Protein AF-A0A6L5B940-F1 (afdb_monomer)

Mean predicted aligned error: 5.08 Å

Structure (mmCIF, N/CA/C/O backbone):
data_AF-A0A6L5B940-F1
#
_entry.id   AF-A0A6L5B940-F1
#
loop_
_atom_site.group_PDB
_atom_site.id
_atom_site.type_symbol
_atom_site.label_atom_id
_atom_site.label_alt_id
_atom_site.label_comp_id
_atom_site.label_asym_id
_atom_site.label_entity_id
_atom_site.label_seq_id
_atom_site.pdbx_PDB_ins_code
_atom_site.Cartn_x
_atom_site.Cartn_y
_atom_site.Cartn_z
_atom_site.occupancy
_atom_site.B_iso_or_equiv
_atom_site.auth_seq_id
_atom_site.auth_comp_id
_atom_site.auth_asym_id
_atom_site.auth_atom_id
_atom_site.pdbx_PDB_model_num
ATOM 1 N N . MET A 1 1 ? -38.271 3.787 21.722 1.00 41.59 1 MET A N 1
ATOM 2 C CA . MET A 1 1 ? -36.986 3.060 21.774 1.00 41.59 1 MET A CA 1
ATOM 3 C C . MET A 1 1 ? -36.414 3.069 20.371 1.00 41.59 1 MET A C 1
ATOM 5 O O . MET A 1 1 ? -36.800 2.242 19.554 1.00 41.59 1 MET A O 1
ATOM 9 N N . GLU A 1 2 ? -35.599 4.073 20.058 1.00 48.41 2 GLU A N 1
ATOM 10 C CA . GLU A 1 2 ? -34.866 4.123 18.793 1.00 48.41 2 GLU A CA 1
ATOM 11 C C . GLU A 1 2 ? -33.761 3.070 18.848 1.00 48.41 2 GLU A C 1
ATOM 13 O O . GLU A 1 2 ? -32.953 3.047 19.778 1.00 48.41 2 GLU A O 1
ATOM 18 N N . LYS A 1 3 ? -33.767 2.148 17.883 1.00 47.22 3 LYS A N 1
ATOM 19 C CA . LYS A 1 3 ? -32.649 1.234 17.673 1.00 47.22 3 LYS A CA 1
ATOM 20 C C . LYS A 1 3 ? -31.466 2.090 17.231 1.00 47.22 3 LYS A C 1
ATOM 22 O O . LYS A 1 3 ? -31.473 2.604 16.118 1.00 47.22 3 LYS A O 1
ATOM 27 N N . MET A 1 4 ? -30.484 2.268 18.109 1.00 52.66 4 MET A N 1
ATOM 28 C CA . MET A 1 4 ? -29.176 2.776 17.713 1.00 52.66 4 MET A CA 1
ATOM 29 C C . MET A 1 4 ? -28.599 1.769 16.716 1.00 52.66 4 MET A C 1
ATOM 31 O O . MET A 1 4 ? -28.273 0.646 17.093 1.00 52.66 4 MET A O 1
ATOM 35 N N . GLU A 1 5 ? -28.564 2.140 15.436 1.00 56.03 5 GLU A N 1
ATOM 36 C CA . GLU A 1 5 ? -27.816 1.412 14.415 1.00 56.03 5 GLU A CA 1
ATOM 37 C C . GLU A 1 5 ? -26.371 1.282 14.896 1.00 56.03 5 GLU A C 1
ATOM 39 O O . GLU A 1 5 ? -25.655 2.274 15.059 1.00 56.03 5 GLU A O 1
ATOM 44 N N . GLU A 1 6 ? -25.951 0.050 15.155 1.00 57.44 6 GLU A N 1
ATOM 45 C CA . GLU A 1 6 ? -24.562 -0.280 15.417 1.00 57.44 6 GLU A CA 1
ATOM 46 C C . GLU A 1 6 ? -23.785 0.014 14.127 1.00 57.44 6 GLU A C 1
ATOM 48 O O . GLU A 1 6 ? -23.769 -0.781 13.188 1.00 57.44 6 GLU A O 1
ATOM 53 N N . LYS A 1 7 ? -23.228 1.229 14.024 1.00 63.16 7 LYS A N 1
ATOM 54 C CA . LYS A 1 7 ? -22.421 1.635 12.871 1.00 63.16 7 LYS A CA 1
ATOM 55 C C . LYS A 1 7 ? -21.269 0.650 12.729 1.00 63.16 7 LYS A C 1
ATOM 57 O O . LYS A 1 7 ? -20.374 0.608 13.571 1.00 63.16 7 LYS A O 1
ATOM 62 N N . GLU A 1 8 ? -21.296 -0.113 11.642 1.00 76.69 8 GLU A N 1
ATOM 63 C CA . GLU A 1 8 ? -20.228 -1.028 11.262 1.00 76.69 8 GLU A CA 1
ATOM 64 C C . GLU A 1 8 ? -18.874 -0.307 11.348 1.00 76.69 8 GLU A C 1
ATOM 66 O O . GLU A 1 8 ? -18.658 0.737 10.720 1.00 76.69 8 GLU A O 1
ATOM 71 N N . LYS A 1 9 ? -17.960 -0.845 12.163 1.00 86.56 9 LYS A N 1
ATOM 72 C CA . LYS A 1 9 ? -16.649 -0.240 12.399 1.00 86.56 9 LYS A CA 1
ATOM 73 C C . LYS A 1 9 ? -15.833 -0.264 11.104 1.00 86.56 9 LYS A C 1
ATOM 75 O O . LYS A 1 9 ? -15.279 -1.298 10.732 1.00 86.56 9 LYS A O 1
ATOM 80 N N . LYS A 1 10 ? -15.752 0.883 10.421 1.00 92.38 10 LYS A N 1
ATOM 81 C CA . LYS A 1 10 ? -14.960 1.039 9.194 1.00 92.38 10 LYS A CA 1
ATOM 82 C C . LYS A 1 10 ? -13.470 0.847 9.466 1.00 92.38 10 LYS A C 1
ATOM 84 O O . LYS A 1 10 ? -12.963 1.171 10.540 1.00 92.38 10 LYS A O 1
ATOM 89 N N . SER A 1 11 ? -12.779 0.295 8.472 1.00 96.31 11 SER A N 1
ATOM 90 C CA . SER A 1 11 ? -11.334 0.078 8.539 1.00 96.31 11 SER A CA 1
ATOM 91 C C . SER A 1 11 ? -10.601 1.401 8.349 1.00 96.31 11 SER A C 1
ATOM 93 O O . SER A 1 11 ? -10.976 2.202 7.495 1.00 96.31 11 SER A O 1
ATOM 95 N N . ARG A 1 12 ? -9.542 1.622 9.129 1.00 97.94 12 ARG A N 1
ATOM 96 C CA . ARG A 1 12 ? -8.628 2.750 8.923 1.00 97.94 12 ARG A CA 1
ATOM 97 C C . ARG A 1 12 ? -7.678 2.388 7.786 1.00 97.94 12 ARG A C 1
ATOM 99 O O . ARG A 1 12 ? -7.048 1.330 7.842 1.00 97.94 12 ARG A O 1
ATOM 106 N N . VAL A 1 13 ? -7.603 3.228 6.761 1.00 98.44 13 VAL A N 1
ATOM 107 C CA . VAL A 1 13 ? -6.863 2.954 5.522 1.00 98.44 13 VAL A CA 1
ATOM 108 C C . VAL A 1 13 ? -5.681 3.909 5.416 1.00 98.44 13 VAL A C 1
ATOM 110 O O . VAL A 1 13 ? -5.862 5.117 5.531 1.00 98.44 13 VAL A O 1
ATOM 113 N N . LEU A 1 14 ? -4.484 3.384 5.170 1.00 98.38 14 LEU A N 1
ATOM 114 C CA . LEU A 1 14 ? -3.313 4.163 4.771 1.00 98.38 14 LEU A CA 1
ATOM 115 C C . LEU A 1 14 ? -3.106 4.038 3.264 1.00 98.38 14 LEU A C 1
ATOM 117 O O . LEU A 1 14 ? -3.031 2.924 2.745 1.00 98.38 14 LEU A O 1
ATOM 121 N N . ILE A 1 15 ? -2.965 5.171 2.580 1.00 98.44 15 ILE A N 1
ATOM 122 C CA . ILE A 1 15 ? -2.641 5.234 1.154 1.00 98.44 15 ILE A CA 1
ATOM 123 C C . ILE A 1 15 ? -1.280 5.898 0.981 1.00 98.44 15 ILE A C 1
ATOM 125 O O . ILE A 1 15 ? -1.089 7.054 1.353 1.00 98.44 15 ILE A O 1
ATOM 129 N N . ILE A 1 16 ? -0.338 5.164 0.397 1.00 97.88 16 ILE A N 1
ATOM 130 C CA . ILE A 1 16 ? 1.025 5.630 0.131 1.00 97.88 16 ILE A CA 1
ATOM 131 C C . ILE A 1 16 ? 1.156 5.952 -1.357 1.00 97.88 16 ILE A C 1
ATOM 133 O O . ILE A 1 16 ? 0.702 5.182 -2.201 1.00 97.88 16 ILE A O 1
ATOM 137 N N . GLY A 1 17 ? 1.776 7.085 -1.688 1.00 96.44 17 GLY A N 1
ATOM 138 C C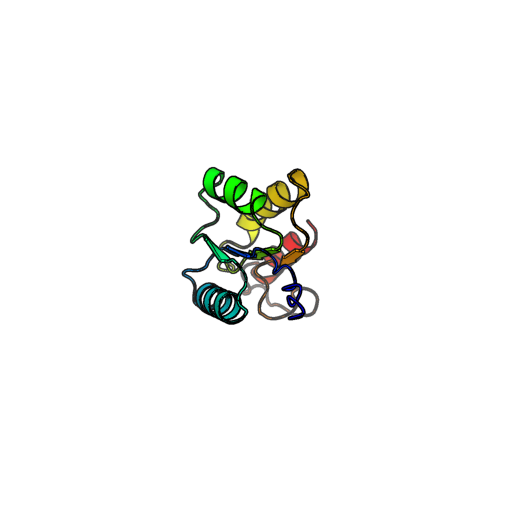A . GLY A 1 17 ? 1.784 7.628 -3.048 1.00 96.44 17 GLY A CA 1
ATOM 139 C C . GLY A 1 17 ? 0.504 8.400 -3.379 1.00 96.44 17 GLY A C 1
ATOM 140 O O . GLY A 1 17 ? 0.118 8.480 -4.543 1.00 96.44 17 GLY A O 1
ATOM 141 N N . ALA A 1 18 ? -0.164 8.972 -2.368 1.00 96.25 18 ALA A N 1
ATOM 142 C CA . ALA A 1 18 ? -1.452 9.662 -2.511 1.00 96.25 18 ALA A CA 1
ATOM 143 C C . ALA A 1 18 ? -1.415 10.905 -3.426 1.00 96.25 18 ALA A C 1
ATOM 145 O O . ALA A 1 18 ? -2.458 11.371 -3.872 1.00 96.25 18 ALA A O 1
ATOM 146 N N . THR A 1 19 ? -0.226 11.438 -3.720 1.00 94.88 19 THR A N 1
ATOM 147 C CA . THR A 1 19 ? -0.017 12.553 -4.660 1.00 94.88 19 THR A CA 1
ATOM 148 C C . THR A 1 19 ? 0.119 12.102 -6.117 1.00 94.88 19 THR A C 1
ATOM 150 O O . THR A 1 19 ? 0.077 12.936 -7.019 1.00 94.88 19 THR A O 1
ATOM 153 N N . GLY A 1 20 ? 0.296 10.802 -6.372 1.00 94.62 20 GLY A N 1
ATOM 154 C CA . GLY A 1 20 ? 0.321 10.244 -7.721 1.00 94.62 20 GLY A CA 1
ATOM 155 C C . GLY A 1 20 ? -1.084 10.087 -8.304 1.00 94.62 20 GLY A C 1
ATOM 156 O O . GLY A 1 20 ? -2.063 10.020 -7.565 1.00 94.62 20 GLY A O 1
ATOM 157 N N . ASN A 1 21 ? -1.179 9.954 -9.632 1.00 95.56 21 ASN A N 1
ATOM 158 C CA . ASN A 1 21 ? -2.461 9.860 -10.349 1.00 95.56 21 ASN A CA 1
ATOM 159 C C . ASN A 1 21 ? -3.421 8.829 -9.737 1.00 95.56 21 ASN A C 1
ATOM 161 O O . ASN A 1 21 ? -4.578 9.137 -9.469 1.00 95.56 21 ASN A O 1
ATOM 165 N N . LEU A 1 22 ? -2.938 7.607 -9.495 1.00 96.62 22 LEU A N 1
ATOM 166 C CA . LEU A 1 22 ? -3.777 6.550 -8.939 1.00 96.62 22 LEU A CA 1
ATOM 167 C C . LEU A 1 22 ? -3.992 6.705 -7.430 1.00 96.62 22 LEU A C 1
ATOM 169 O O . LEU A 1 22 ? -5.104 6.504 -6.949 1.00 96.62 22 LEU A O 1
ATOM 173 N N . GLY A 1 23 ? -2.948 7.065 -6.681 1.00 97.56 23 GLY A N 1
ATOM 174 C CA . GLY A 1 23 ? -3.049 7.247 -5.233 1.00 97.56 23 GLY A CA 1
ATOM 175 C C . GLY A 1 23 ? -4.068 8.319 -4.845 1.00 97.56 23 GLY A C 1
ATOM 176 O O . GLY A 1 23 ? -4.805 8.129 -3.878 1.00 97.56 23 GLY A O 1
ATOM 177 N N . PHE A 1 24 ? -4.169 9.394 -5.632 1.00 97.69 24 PHE A N 1
ATOM 178 C CA . PHE A 1 24 ? -5.163 10.447 -5.436 1.00 97.69 24 PHE A CA 1
ATOM 179 C C . PHE A 1 24 ? -6.597 9.915 -5.572 1.00 97.69 24 PHE A C 1
ATOM 181 O O . PHE A 1 24 ? -7.424 10.115 -4.679 1.00 97.69 24 PHE A O 1
ATOM 188 N N . GLU A 1 25 ? -6.888 9.180 -6.648 1.00 98.31 25 GLU A N 1
ATOM 189 C CA . GLU A 1 25 ? -8.221 8.605 -6.866 1.00 98.31 25 GLU A CA 1
ATOM 190 C C . GLU A 1 25 ? -8.557 7.519 -5.832 1.00 98.31 25 GLU A C 1
ATOM 192 O O . GLU A 1 25 ? -9.690 7.451 -5.357 1.00 98.31 25 GLU A O 1
ATOM 197 N N . LEU A 1 26 ? -7.573 6.721 -5.395 1.00 98.25 26 LEU A N 1
ATOM 198 C CA . LEU A 1 26 ? -7.750 5.766 -4.294 1.00 98.25 26 LEU A CA 1
ATOM 199 C C . LEU A 1 26 ? -8.110 6.475 -2.981 1.00 98.25 26 LEU A C 1
ATOM 201 O O . LEU A 1 26 ? -9.002 6.019 -2.261 1.00 98.25 26 LEU A O 1
ATOM 205 N N . ALA A 1 27 ? -7.458 7.600 -2.671 1.00 98.19 27 ALA A N 1
ATOM 206 C CA . ALA A 1 27 ? -7.750 8.382 -1.471 1.00 98.19 27 ALA A CA 1
ATOM 207 C C . ALA A 1 27 ? -9.150 8.980 -1.514 1.00 98.19 27 ALA A C 1
ATOM 209 O O . ALA A 1 27 ? -9.913 8.853 -0.553 1.00 98.19 27 ALA A O 1
ATOM 210 N N . LYS A 1 28 ? -9.528 9.542 -2.661 1.00 98.31 28 LYS A N 1
ATOM 211 C CA . LYS A 1 28 ? -10.877 10.046 -2.901 1.00 98.31 28 LYS A CA 1
ATOM 212 C C . LYS A 1 28 ? -11.932 8.949 -2.739 1.00 98.31 28 LYS A C 1
ATOM 214 O O . LYS A 1 28 ? -12.901 9.155 -2.011 1.00 98.31 28 LYS A O 1
ATOM 219 N N . ALA A 1 29 ? -11.728 7.777 -3.340 1.00 98.12 29 ALA A N 1
ATOM 220 C CA . ALA A 1 29 ? -12.650 6.646 -3.231 1.00 98.12 29 ALA A CA 1
ATOM 221 C C . ALA A 1 29 ? -12.770 6.120 -1.788 1.00 98.12 29 ALA A C 1
ATOM 223 O O . ALA A 1 29 ? -13.872 5.812 -1.322 1.00 98.12 29 ALA A O 1
ATOM 224 N N . SER A 1 30 ? -11.657 6.059 -1.049 1.00 98.06 30 SER A N 1
ATOM 225 C CA . SER A 1 30 ? -11.646 5.663 0.366 1.00 98.06 30 SER A CA 1
ATOM 226 C C . SER A 1 30 ? -12.463 6.627 1.234 1.00 98.06 30 SER A C 1
ATOM 228 O O . SER A 1 30 ? -13.305 6.189 2.023 1.00 98.06 30 SER A O 1
ATOM 230 N N . LEU A 1 31 ? -12.284 7.938 1.031 1.00 97.38 31 LEU A N 1
ATOM 231 C CA . LEU A 1 31 ? -13.045 8.984 1.720 1.00 97.38 31 LEU A CA 1
ATOM 232 C C . LEU A 1 31 ? -14.537 8.943 1.367 1.00 97.38 31 LEU A C 1
ATOM 234 O O . LEU A 1 31 ? -15.378 9.013 2.260 1.00 97.38 31 LEU A O 1
ATOM 238 N N . GLN A 1 32 ? -14.880 8.763 0.088 1.00 97.75 32 GLN A N 1
ATOM 239 C CA . GLN A 1 32 ? -16.269 8.591 -0.364 1.00 97.75 32 GLN A CA 1
ATOM 240 C C . GLN A 1 32 ? -16.933 7.355 0.258 1.00 97.75 32 GLN A C 1
ATOM 242 O O . GLN A 1 32 ? -18.130 7.362 0.534 1.00 97.75 32 GLN A O 1
ATOM 247 N N . SER A 1 33 ? -16.144 6.320 0.552 1.00 95.81 33 SER A N 1
ATOM 248 C CA . SER A 1 33 ? -16.589 5.114 1.258 1.00 95.81 33 SER A CA 1
ATOM 249 C C . SER A 1 33 ? -16.673 5.293 2.783 1.00 95.81 33 SER A C 1
ATOM 251 O O . SER A 1 33 ? -16.942 4.331 3.502 1.00 95.81 33 SER A O 1
ATOM 253 N N . SER A 1 34 ? -16.456 6.513 3.292 1.00 95.62 34 SER A N 1
ATOM 254 C CA . SER A 1 34 ? -16.467 6.860 4.720 1.00 95.62 34 SER A CA 1
ATOM 255 C C . SER A 1 34 ? -15.430 6.106 5.564 1.00 95.62 34 SER A C 1
ATOM 257 O O . SER A 1 34 ? -15.620 5.920 6.768 1.00 95.62 34 SER A O 1
ATOM 259 N N . ASN A 1 35 ? -14.322 5.668 4.958 1.00 96.94 35 ASN A N 1
ATOM 260 C CA . ASN A 1 35 ? -13.211 5.084 5.704 1.00 96.94 35 ASN A CA 1
ATOM 261 C C . ASN A 1 35 ? -12.319 6.198 6.283 1.00 96.94 35 ASN A C 1
ATOM 263 O O . ASN A 1 35 ? -11.912 7.094 5.531 1.00 96.94 35 ASN A O 1
ATOM 267 N N . PRO A 1 36 ? -11.937 6.147 7.576 1.00 97.56 36 PRO A N 1
ATOM 268 C CA . PRO A 1 36 ? -10.862 6.989 8.092 1.00 97.56 36 PRO A CA 1
ATOM 269 C C . PRO A 1 36 ? -9.592 6.754 7.267 1.00 97.56 36 PRO A C 1
ATOM 271 O O . PRO A 1 36 ? -9.096 5.628 7.204 1.00 97.56 36 PRO A O 1
ATOM 274 N N . THR A 1 37 ? -9.100 7.796 6.599 1.00 98.06 37 THR A N 1
ATOM 275 C CA . THR A 1 37 ? -8.046 7.671 5.586 1.00 98.06 37 THR A CA 1
ATOM 276 C C . THR A 1 37 ? -6.835 8.512 5.973 1.00 98.06 37 THR A C 1
ATOM 278 O O . THR A 1 37 ? -6.953 9.714 6.190 1.00 98.06 37 THR A O 1
ATOM 281 N N . PHE A 1 38 ? -5.676 7.866 6.028 1.00 97.31 38 PHE A N 1
ATOM 282 C CA . PHE A 1 38 ? -4.360 8.475 6.167 1.00 97.31 38 PHE A CA 1
ATOM 283 C C . PHE A 1 38 ? -3.674 8.465 4.802 1.00 97.31 38 PHE A C 1
ATOM 285 O O . PHE A 1 38 ? -3.835 7.520 4.025 1.00 97.31 38 PHE A O 1
ATOM 292 N N . ALA A 1 39 ? -2.895 9.501 4.509 1.00 96.31 39 ALA A N 1
ATOM 293 C CA . ALA A 1 39 ? -2.195 9.635 3.241 1.00 96.31 39 ALA A CA 1
ATOM 294 C C . ALA A 1 39 ? -0.720 9.969 3.474 1.00 96.31 39 ALA A C 1
ATOM 296 O O . ALA A 1 39 ? -0.401 10.880 4.234 1.00 96.31 39 ALA A O 1
ATOM 297 N N . LEU A 1 40 ? 0.162 9.254 2.777 1.00 95.06 40 LEU A N 1
ATOM 298 C CA . LEU A 1 40 ? 1.590 9.546 2.700 1.00 95.06 40 LEU A CA 1
ATOM 299 C C . LEU A 1 40 ? 1.986 9.775 1.242 1.00 95.06 40 LEU A C 1
ATOM 301 O O . LEU A 1 40 ? 1.574 9.042 0.339 1.00 95.06 40 LEU A O 1
ATOM 305 N N . GLY A 1 41 ? 2.802 10.801 1.005 1.00 90.06 41 GLY A N 1
ATOM 306 C CA . GLY A 1 41 ? 3.300 11.120 -0.335 1.00 90.06 41 GLY A CA 1
ATOM 307 C C . GLY A 1 41 ? 4.457 10.226 -0.789 1.00 90.06 41 GLY A C 1
ATOM 308 O O . GLY A 1 41 ? 4.609 9.996 -1.985 1.00 90.06 41 GLY A O 1
ATOM 309 N N . SER A 1 42 ? 5.257 9.708 0.146 1.00 88.19 42 SER A N 1
ATOM 310 C CA . SER A 1 42 ? 6.506 8.988 -0.136 1.00 88.19 42 SER A CA 1
ATOM 311 C C . SER A 1 42 ? 6.749 7.860 0.871 1.00 88.19 42 SER A C 1
ATOM 313 O O . SER A 1 42 ? 6.207 7.888 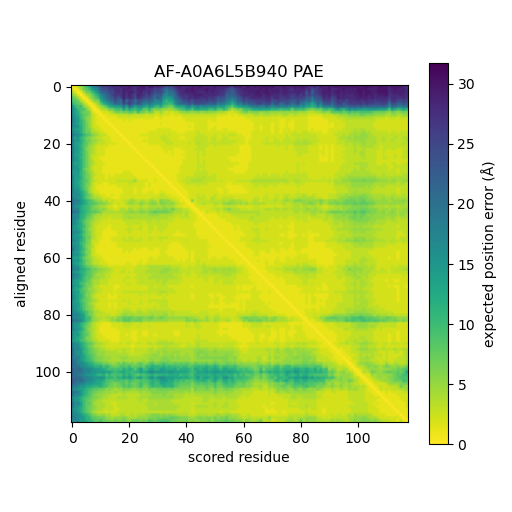1.973 1.00 88.19 42 SER A O 1
ATOM 315 N N . LEU A 1 43 ? 7.581 6.889 0.481 1.00 92.56 43 LEU A N 1
ATOM 316 C CA . LEU A 1 43 ? 8.096 5.807 1.335 1.00 92.56 43 LEU A CA 1
ATOM 317 C C . LEU A 1 43 ? 9.378 6.193 2.097 1.00 92.56 43 LEU A C 1
ATOM 319 O O . LEU A 1 43 ? 9.832 5.426 2.934 1.00 92.56 43 LEU A O 1
ATOM 323 N N . GLN A 1 44 ? 9.984 7.341 1.777 1.00 88.88 44 GLN A N 1
ATOM 324 C CA . GLN A 1 44 ? 11.323 7.717 2.260 1.00 88.88 44 GLN A CA 1
ATOM 325 C C . GLN A 1 44 ? 11.355 8.201 3.715 1.00 88.88 44 GLN A C 1
ATOM 327 O O . GLN A 1 44 ? 12.414 8.183 4.334 1.00 88.88 44 GLN A O 1
ATOM 332 N N . ASP A 1 45 ? 10.221 8.650 4.248 1.00 86.69 45 ASP A N 1
ATOM 333 C CA . ASP A 1 45 ? 10.096 9.036 5.651 1.00 86.69 45 ASP A CA 1
ATOM 334 C C . ASP A 1 45 ? 9.687 7.807 6.469 1.00 86.69 45 ASP A C 1
ATOM 336 O O . ASP A 1 45 ? 8.502 7.505 6.630 1.00 86.69 45 ASP A O 1
ATOM 340 N N . GLU A 1 46 ? 10.693 7.050 6.907 1.00 88.88 46 GLU A N 1
ATOM 341 C CA . GLU A 1 46 ? 10.508 5.795 7.637 1.00 88.88 46 GLU A CA 1
ATOM 342 C C . GLU A 1 46 ? 9.786 6.001 8.975 1.00 88.88 46 GLU A C 1
ATOM 344 O O . GLU A 1 46 ? 8.946 5.180 9.345 1.00 88.88 46 GLU A O 1
ATOM 349 N N . GLU A 1 47 ? 10.055 7.102 9.680 1.00 91.50 47 GLU A N 1
ATOM 350 C CA . GLU A 1 47 ? 9.423 7.398 10.968 1.00 91.50 47 GLU A CA 1
ATOM 351 C C . GLU A 1 47 ? 7.916 7.606 10.784 1.00 91.50 47 GLU A C 1
ATOM 353 O O . GLU A 1 47 ? 7.112 6.868 11.367 1.00 91.50 47 GLU A O 1
ATOM 358 N N . SER A 1 48 ? 7.529 8.502 9.869 1.00 92.75 48 SER A 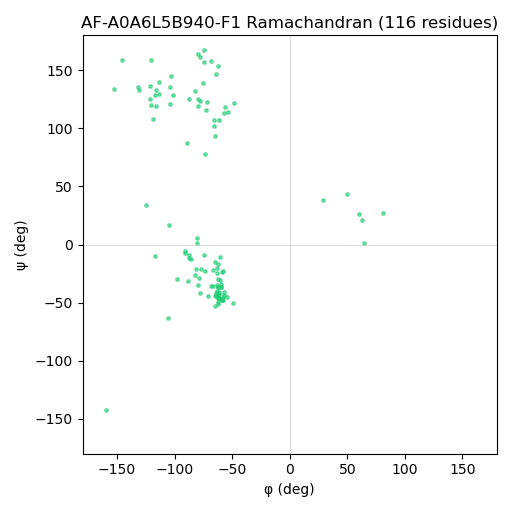N 1
ATOM 359 C CA . SER A 1 48 ? 6.1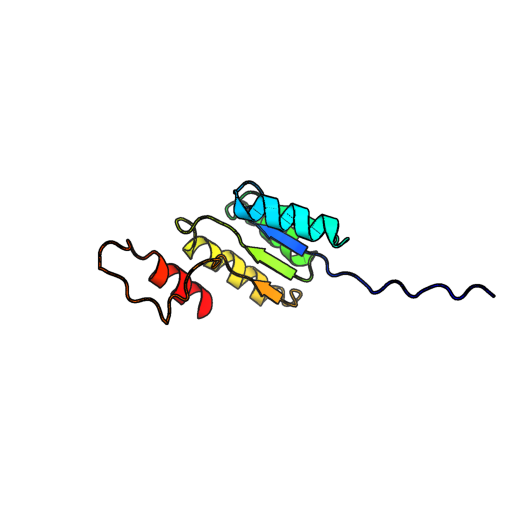21 8.724 9.520 1.00 92.75 48 SER A CA 1
ATOM 360 C C . SER A 1 48 ? 5.452 7.457 8.981 1.00 92.75 48 SER A C 1
ATOM 362 O O . SER A 1 48 ? 4.279 7.197 9.267 1.00 92.75 48 SER A O 1
ATOM 364 N N . LEU A 1 49 ? 6.178 6.640 8.207 1.00 94.69 49 LEU A N 1
ATOM 365 C CA . LEU A 1 49 ? 5.674 5.374 7.677 1.00 94.69 49 LEU A CA 1
ATOM 366 C C . LEU A 1 49 ? 5.322 4.401 8.806 1.00 94.69 49 LEU A C 1
ATOM 368 O O . LEU A 1 49 ? 4.214 3.863 8.840 1.00 94.69 49 LEU A O 1
ATOM 372 N N . VAL A 1 50 ? 6.250 4.183 9.737 1.00 94.69 50 VAL A N 1
ATOM 373 C CA . VAL A 1 50 ? 6.071 3.269 10.868 1.00 94.69 50 VAL A CA 1
ATOM 374 C C . VAL A 1 50 ? 4.930 3.736 11.767 1.00 94.69 50 VAL A C 1
ATOM 376 O O . VAL A 1 50 ? 4.102 2.919 12.179 1.00 94.69 50 VAL A O 1
ATOM 379 N N . GLU A 1 51 ? 4.849 5.033 12.064 1.00 95.06 51 GLU A N 1
ATOM 380 C CA . GLU A 1 51 ? 3.749 5.593 12.850 1.00 95.06 51 GLU A CA 1
ATOM 381 C C . GLU A 1 51 ? 2.397 5.414 12.163 1.00 95.06 51 GLU A C 1
ATOM 383 O O . GLU A 1 51 ? 1.448 4.932 12.786 1.00 95.06 51 GLU A O 1
ATOM 388 N N . ALA A 1 52 ? 2.310 5.712 10.866 1.00 96.00 52 ALA A N 1
ATOM 389 C CA . ALA A 1 52 ? 1.075 5.555 10.113 1.00 96.00 52 ALA A CA 1
ATOM 390 C C . ALA A 1 52 ? 0.615 4.089 10.062 1.00 96.00 52 ALA A C 1
ATOM 392 O O . ALA A 1 52 ? -0.568 3.813 10.264 1.00 96.00 52 ALA A O 1
ATOM 393 N N . VAL A 1 53 ? 1.532 3.134 9.854 1.00 97.00 53 VAL A N 1
ATOM 394 C CA . VAL A 1 53 ? 1.199 1.698 9.791 1.00 97.00 53 VAL A CA 1
ATOM 395 C C . VAL A 1 53 ? 0.635 1.181 11.124 1.00 97.00 53 VAL A C 1
ATOM 397 O O . VAL A 1 53 ? -0.293 0.370 11.119 1.00 97.00 53 VAL A O 1
ATOM 400 N N . LYS A 1 54 ? 1.105 1.689 12.274 1.00 96.25 54 LYS A N 1
ATOM 401 C CA . LYS A 1 54 ? 0.558 1.329 13.602 1.00 96.25 54 LYS A CA 1
ATOM 402 C C . LYS A 1 54 ? -0.915 1.719 13.769 1.00 96.25 54 LYS A C 1
ATOM 404 O O . LYS A 1 54 ? -1.646 1.085 14.530 1.00 96.25 54 LYS A O 1
ATOM 409 N N . LEU A 1 55 ? -1.354 2.777 13.089 1.00 96.19 55 LEU A N 1
ATOM 410 C CA . LEU A 1 55 ? -2.676 3.374 13.271 1.00 96.19 55 LEU A CA 1
ATOM 411 C C . LEU A 1 55 ? -3.749 2.791 12.348 1.00 96.19 55 LEU A C 1
ATOM 413 O O . LEU A 1 55 ? -4.918 3.150 12.501 1.00 96.19 55 LEU A O 1
ATOM 417 N N . VAL A 1 56 ? -3.394 1.913 11.408 1.00 97.81 56 VAL A N 1
ATOM 418 C CA . VAL A 1 56 ? -4.302 1.474 10.341 1.00 97.81 56 VAL A CA 1
ATOM 419 C C . VAL A 1 56 ? -4.565 -0.024 10.328 1.00 97.81 56 VAL A C 1
ATOM 421 O O . VAL 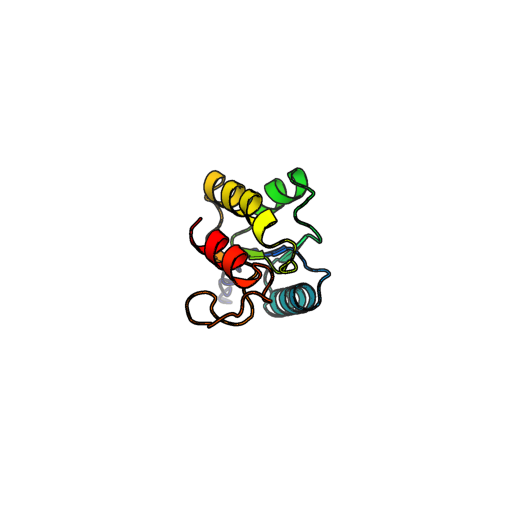A 1 56 ? -3.814 -0.832 10.864 1.00 97.81 56 VAL A O 1
ATOM 424 N N . ASP A 1 57 ? -5.682 -0.385 9.705 1.00 97.88 57 ASP A N 1
ATOM 425 C CA . ASP A 1 57 ? -6.105 -1.763 9.484 1.00 97.88 57 ASP A CA 1
ATOM 426 C C . ASP A 1 57 ? -5.727 -2.243 8.073 1.00 97.88 57 ASP A C 1
ATOM 428 O O . ASP A 1 57 ? -5.506 -3.434 7.858 1.00 97.88 57 ASP A O 1
ATOM 432 N N . VAL A 1 58 ? -5.669 -1.326 7.103 1.00 98.38 58 VAL A N 1
ATOM 433 C CA . VAL A 1 58 ? -5.393 -1.617 5.692 1.00 98.38 58 VAL A CA 1
ATOM 434 C C . VAL A 1 58 ? -4.324 -0.665 5.172 1.00 98.38 58 VAL A C 1
ATOM 436 O O . VAL A 1 58 ? -4.410 0.540 5.397 1.00 98.38 58 VAL A O 1
ATOM 439 N N . VAL A 1 59 ? -3.354 -1.197 4.431 1.00 98.38 59 VAL A N 1
ATOM 440 C CA . VAL A 1 59 ? -2.331 -0.411 3.731 1.00 98.38 59 VAL A CA 1
ATOM 441 C C . VAL A 1 59 ? -2.461 -0.633 2.227 1.00 98.38 59 VAL A C 1
ATOM 443 O O . VAL A 1 59 ? -2.476 -1.774 1.765 1.00 98.38 59 VAL A O 1
ATOM 446 N N . ILE A 1 60 ? -2.532 0.455 1.464 1.00 98.44 60 ILE A N 1
ATOM 447 C CA . ILE A 1 60 ? -2.549 0.461 -0.000 1.00 98.44 60 ILE A CA 1
ATOM 448 C C . ILE A 1 60 ? -1.351 1.276 -0.483 1.00 98.44 60 ILE A C 1
ATOM 450 O O . ILE A 1 60 ? -1.235 2.462 -0.180 1.00 98.44 60 ILE A O 1
ATOM 454 N N . CYS A 1 61 ? -0.456 0.652 -1.242 1.00 98.06 61 CYS A N 1
ATOM 455 C CA . CYS A 1 61 ? 0.706 1.318 -1.812 1.00 98.06 61 CYS A CA 1
ATOM 456 C C . CYS A 1 61 ? 0.481 1.574 -3.302 1.00 98.06 61 CYS A C 1
ATOM 458 O O . CYS A 1 61 ? 0.272 0.634 -4.055 1.00 98.06 61 CYS A O 1
ATOM 460 N N . ALA A 1 62 ? 0.529 2.835 -3.727 1.00 97.56 62 ALA A N 1
ATOM 461 C CA . ALA A 1 62 ? 0.331 3.276 -5.109 1.00 97.56 62 ALA A CA 1
ATOM 462 C C . ALA A 1 62 ? 1.523 4.110 -5.619 1.00 97.56 62 ALA A C 1
ATOM 464 O O . ALA A 1 62 ? 1.362 5.053 -6.394 1.00 97.56 62 ALA A O 1
ATOM 465 N N . VAL A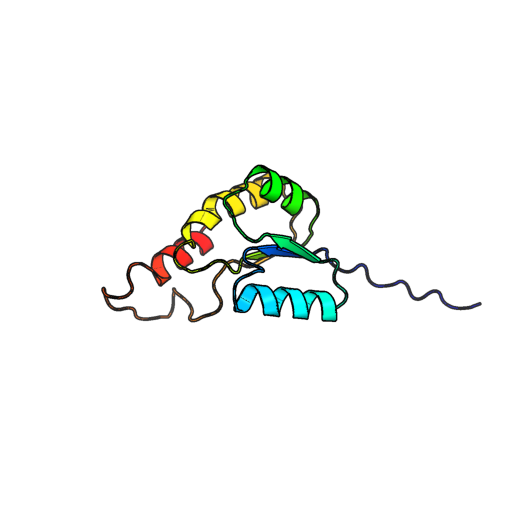 1 63 ? 2.736 3.777 -5.162 1.00 96.00 63 VAL A N 1
ATOM 466 C CA . VAL A 1 63 ? 3.979 4.408 -5.633 1.00 96.00 63 VAL A CA 1
ATOM 467 C C . VAL A 1 63 ? 4.289 4.033 -7.080 1.00 96.00 63 VAL A C 1
ATOM 469 O O . VAL A 1 63 ? 3.832 3.010 -7.589 1.00 96.00 63 VAL A O 1
ATOM 472 N N . SER A 1 64 ? 5.096 4.848 -7.756 1.00 92.31 64 SER A N 1
ATOM 473 C CA . SER A 1 64 ? 5.511 4.551 -9.130 1.00 92.31 64 SER A CA 1
ATOM 474 C C . SER A 1 64 ? 6.3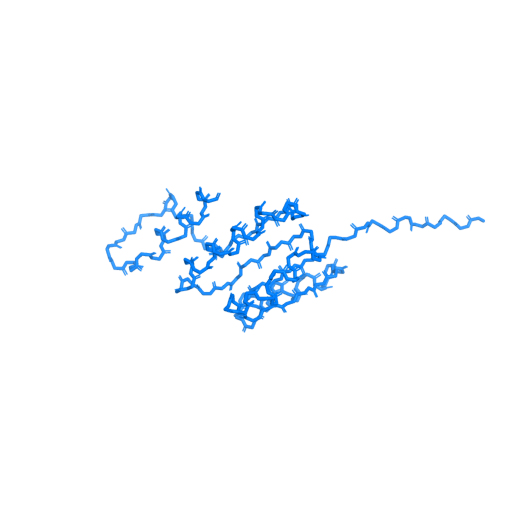13 3.245 -9.214 1.00 92.31 64 SER A C 1
ATOM 476 O O . SER A 1 64 ? 7.009 2.873 -8.272 1.00 92.31 64 SER A O 1
ATOM 478 N N . SER A 1 65 ? 6.297 2.577 -10.371 1.00 88.62 65 SER A N 1
ATOM 479 C CA . SER A 1 65 ? 7.067 1.338 -10.569 1.00 88.62 65 SER A CA 1
ATOM 480 C C . SER A 1 65 ? 8.576 1.510 -10.367 1.00 88.62 65 SER A C 1
ATOM 482 O O . SER A 1 65 ? 9.253 0.551 -10.019 1.00 88.62 65 SER A O 1
ATOM 484 N N . LYS A 1 66 ? 9.107 2.732 -10.525 1.00 90.50 66 LYS A N 1
ATOM 485 C CA . LYS A 1 66 ? 10.516 3.043 -10.225 1.00 90.50 66 LYS A CA 1
ATOM 486 C C . LYS A 1 66 ? 10.860 2.846 -8.745 1.00 90.50 66 LYS A C 1
ATOM 488 O O . LYS A 1 66 ? 12.012 2.602 -8.422 1.00 90.50 66 LYS A O 1
ATOM 493 N N . GLN A 1 67 ? 9.858 2.939 -7.876 1.00 92.62 67 GLN A N 1
ATOM 494 C CA . GLN A 1 67 ? 9.956 2.764 -6.428 1.00 92.62 67 GLN A CA 1
ATOM 495 C C . GLN A 1 67 ? 9.377 1.414 -5.983 1.00 92.62 67 GLN A C 1
ATOM 497 O O . GLN A 1 67 ? 9.058 1.229 -4.812 1.00 92.62 67 GLN A O 1
ATOM 502 N N . ALA A 1 68 ? 9.198 0.457 -6.905 1.00 93.06 68 ALA A N 1
ATOM 503 C CA . ALA A 1 68 ? 8.615 -0.839 -6.571 1.00 93.06 68 ALA A CA 1
ATOM 504 C C . ALA A 1 68 ? 9.410 -1.545 -5.464 1.00 93.06 68 ALA A C 1
ATOM 506 O O . ALA A 1 68 ? 8.803 -2.053 -4.524 1.00 93.06 68 ALA A O 1
ATOM 507 N N . LEU A 1 69 ? 10.745 -1.516 -5.539 1.00 94.12 69 LEU A N 1
ATOM 508 C CA . LEU A 1 69 ? 11.628 -2.155 -4.560 1.00 94.12 69 LEU A CA 1
ATOM 509 C C . LEU A 1 69 ? 11.693 -1.418 -3.216 1.00 94.12 69 LEU A C 1
ATOM 511 O O . LEU A 1 69 ? 11.952 -2.061 -2.200 1.00 94.12 69 LEU A O 1
ATOM 515 N N . ASP A 1 70 ? 11.376 -0.122 -3.174 1.00 93.69 70 ASP A N 1
ATOM 516 C CA . ASP A 1 70 ? 11.302 0.644 -1.919 1.00 93.69 70 ASP A CA 1
ATOM 517 C C . ASP A 1 70 ? 10.199 0.089 -0.994 1.00 93.69 70 ASP A C 1
ATOM 519 O O . ASP A 1 70 ? 10.243 0.256 0.224 1.00 93.69 70 ASP A O 1
ATOM 523 N N . GLN A 1 71 ? 9.230 -0.657 -1.546 1.00 96.44 71 GLN A N 1
ATOM 524 C CA . GLN A 1 71 ? 8.199 -1.350 -0.769 1.00 96.44 71 GLN A CA 1
ATOM 525 C C . GLN A 1 71 ? 8.763 -2.455 0.139 1.00 96.44 71 GLN A C 1
ATOM 527 O O . GLN A 1 71 ? 8.058 -2.881 1.049 1.00 96.44 71 GLN A O 1
ATOM 532 N N . LYS A 1 72 ? 10.010 -2.915 -0.049 1.00 96.00 72 LYS A N 1
ATOM 533 C CA . LYS A 1 72 ? 10.643 -3.921 0.827 1.00 96.00 72 LYS A CA 1
ATOM 534 C C . LYS A 1 72 ? 10.626 -3.494 2.294 1.00 96.00 72 LYS A C 1
ATOM 536 O O . LYS A 1 72 ? 10.240 -4.288 3.151 1.00 96.00 72 LYS A O 1
ATOM 541 N N . LEU A 1 73 ? 10.975 -2.234 2.561 1.00 93.19 73 LEU A N 1
ATOM 542 C CA . LEU A 1 73 ? 10.941 -1.658 3.905 1.00 93.19 73 LEU A CA 1
ATOM 543 C C . LEU A 1 73 ? 9.513 -1.660 4.462 1.00 93.19 73 LEU A C 1
ATOM 545 O O . LEU A 1 73 ? 9.276 -2.111 5.580 1.00 93.19 73 LEU A O 1
ATOM 549 N N . LEU A 1 74 ? 8.537 -1.242 3.652 1.00 96.25 74 LEU A N 1
ATOM 550 C CA . LEU A 1 74 ? 7.127 -1.262 4.040 1.00 96.25 74 LEU A CA 1
ATOM 551 C C . LEU A 1 74 ? 6.651 -2.675 4.408 1.00 96.25 74 LEU A C 1
ATOM 553 O O . LEU A 1 74 ? 5.995 -2.846 5.433 1.00 96.25 74 LEU A O 1
ATOM 557 N N . VAL A 1 75 ? 6.991 -3.694 3.612 1.00 96.62 75 VAL A N 1
ATOM 558 C CA . VAL A 1 75 ? 6.614 -5.085 3.912 1.00 96.62 75 VAL A CA 1
ATOM 559 C C . VAL A 1 75 ? 7.233 -5.546 5.234 1.00 96.62 75 VAL A C 1
ATOM 561 O O . VAL A 1 75 ? 6.547 -6.178 6.038 1.00 96.62 75 VAL A O 1
ATOM 564 N N . GLN A 1 76 ? 8.495 -5.197 5.502 1.00 95.19 76 GLN A N 1
ATOM 565 C CA . GLN A 1 76 ? 9.144 -5.496 6.783 1.00 95.19 76 GLN A CA 1
ATOM 566 C C . GLN A 1 76 ? 8.417 -4.832 7.960 1.00 95.19 76 GLN A C 1
ATOM 568 O O . GLN A 1 76 ? 8.108 -5.504 8.943 1.00 95.19 76 GLN A O 1
ATOM 573 N N . VAL A 1 77 ? 8.078 -3.545 7.846 1.00 95.44 77 VAL A N 1
ATOM 574 C CA . VAL A 1 77 ? 7.334 -2.803 8.877 1.00 95.44 77 VAL A CA 1
ATOM 575 C C . VAL A 1 77 ? 5.964 -3.437 9.136 1.00 95.44 77 VAL A C 1
ATOM 577 O O . VAL A 1 77 ? 5.607 -3.682 10.289 1.00 95.44 77 VAL A O 1
ATOM 580 N N . ILE A 1 78 ? 5.215 -3.760 8.076 1.00 96.94 78 ILE A N 1
ATOM 581 C CA . ILE A 1 78 ? 3.898 -4.406 8.169 1.00 96.94 78 ILE A CA 1
ATOM 582 C C . ILE A 1 78 ? 3.996 -5.746 8.909 1.00 96.94 78 ILE A C 1
ATOM 584 O O . ILE A 1 78 ? 3.215 -5.997 9.830 1.00 96.94 78 ILE A O 1
ATOM 588 N N . LYS A 1 79 ? 4.966 -6.592 8.537 1.00 95.56 79 LYS A N 1
ATOM 589 C CA . LYS A 1 79 ? 5.188 -7.899 9.173 1.00 95.56 79 LYS A CA 1
ATOM 590 C C . LYS A 1 79 ? 5.554 -7.774 10.648 1.00 95.56 79 LYS A C 1
ATOM 592 O O . LYS A 1 79 ? 5.019 -8.516 11.464 1.00 95.56 79 LYS A O 1
ATOM 597 N N . ASN A 1 80 ? 6.440 -6.837 10.984 1.00 94.62 80 ASN A N 1
ATOM 598 C CA . ASN A 1 80 ? 6.923 -6.655 12.351 1.00 94.62 80 ASN A CA 1
ATOM 599 C C . ASN A 1 80 ? 5.830 -6.137 13.296 1.00 94.62 80 ASN A C 1
ATOM 601 O O . ASN A 1 80 ? 5.800 -6.521 14.461 1.00 94.62 80 ASN A O 1
ATOM 605 N N . LEU A 1 81 ? 4.934 -5.271 12.812 1.00 94.50 81 LEU A N 1
ATOM 606 C CA . LEU A 1 81 ? 3.854 -4.710 13.629 1.00 94.50 81 LEU A CA 1
ATOM 607 C C . LEU A 1 81 ? 2.668 -5.667 13.793 1.00 94.50 81 LEU A C 1
ATOM 609 O O . LEU A 1 81 ? 2.015 -5.651 14.834 1.00 94.50 81 LEU A O 1
ATOM 613 N N . GLY A 1 82 ? 2.350 -6.465 12.768 1.00 91.31 82 GLY A N 1
ATOM 614 C CA . GLY A 1 82 ? 1.283 -7.475 12.814 1.00 91.31 82 GLY A CA 1
ATOM 615 C C . GLY A 1 82 ? -0.146 -6.931 12.983 1.00 91.31 82 GLY A C 1
ATOM 616 O O . GLY A 1 82 ? -1.093 -7.712 13.041 1.00 91.31 82 GLY A O 1
ATOM 617 N N . SER A 1 83 ? -0.333 -5.608 13.053 1.00 91.94 83 SER A N 1
ATOM 618 C CA . SER A 1 83 ? -1.636 -4.952 13.241 1.00 91.94 83 SER A CA 1
ATOM 619 C C . SER A 1 83 ? -2.446 -4.809 11.948 1.00 91.94 83 SER A C 1
ATOM 621 O O . SER A 1 83 ? -3.668 -4.644 11.993 1.00 91.94 83 SER A O 1
ATOM 623 N N . VAL A 1 84 ? -1.778 -4.864 10.793 1.00 97.56 84 VAL A N 1
ATOM 624 C CA . VAL A 1 84 ? -2.387 -4.674 9.473 1.00 97.56 84 VAL A CA 1
ATOM 625 C C . VAL A 1 84 ? -3.118 -5.944 9.041 1.00 97.56 84 VAL A C 1
ATOM 627 O O . VAL A 1 84 ? -2.530 -7.013 8.916 1.00 97.56 84 VAL A O 1
ATOM 630 N N . LYS A 1 85 ? -4.411 -5.812 8.743 1.00 97.25 85 LYS A N 1
ATOM 631 C CA . LYS A 1 85 ? -5.288 -6.904 8.290 1.00 97.25 85 LYS A CA 1
ATOM 632 C C . LYS A 1 85 ? -5.162 -7.179 6.796 1.00 97.25 85 LYS A C 1
ATOM 634 O O . LYS A 1 85 ? -5.485 -8.275 6.340 1.00 97.25 85 LYS A O 1
ATOM 639 N N . ARG A 1 86 ? -4.764 -6.174 6.011 1.00 97.69 86 ARG A N 1
ATOM 640 C CA . ARG A 1 86 ? -4.592 -6.301 4.560 1.00 97.69 86 ARG A CA 1
ATOM 641 C C . ARG A 1 86 ? -3.564 -5.318 4.019 1.00 97.69 86 ARG A C 1
ATOM 643 O O . ARG A 1 86 ? -3.633 -4.126 4.305 1.00 97.69 86 ARG A O 1
ATOM 650 N N . PHE A 1 87 ? -2.680 -5.827 3.171 1.00 97.88 87 PHE A N 1
ATOM 651 C CA . PHE A 1 87 ? -1.741 -5.042 2.383 1.00 97.88 87 PHE A CA 1
ATOM 652 C C . PHE A 1 87 ? -2.043 -5.212 0.889 1.00 97.88 87 PHE A C 1
ATOM 654 O O . PHE A 1 87 ? -2.250 -6.333 0.425 1.00 97.88 87 PHE A O 1
ATOM 661 N N . ILE A 1 88 ? -2.098 -4.101 0.154 1.00 97.75 88 ILE A N 1
ATOM 662 C CA . ILE A 1 88 ? -2.251 -4.060 -1.303 1.00 97.75 88 ILE A CA 1
ATOM 663 C C . ILE A 1 88 ? -1.002 -3.367 -1.881 1.00 97.75 88 ILE A C 1
ATOM 665 O O . ILE A 1 88 ? -0.860 -2.155 -1.692 1.00 97.75 88 ILE A O 1
ATOM 669 N N . PRO A 1 89 ? -0.089 -4.099 -2.548 1.00 97.31 89 PRO A N 1
ATOM 670 C CA . PRO A 1 89 ? 1.126 -3.524 -3.133 1.00 97.31 89 PRO A CA 1
ATOM 671 C C . PRO A 1 89 ? 0.835 -2.724 -4.414 1.00 97.31 89 PRO A C 1
ATOM 673 O O . PRO A 1 89 ? -0.246 -2.836 -5.000 1.00 97.31 89 PRO A O 1
ATOM 676 N N . SER A 1 90 ? 1.825 -1.953 -4.884 1.00 96.50 90 SER A N 1
ATOM 677 C CA . SER A 1 90 ? 1.715 -1.140 -6.108 1.00 96.50 90 SER A CA 1
ATOM 678 C C . SER A 1 90 ? 1.760 -1.985 -7.388 1.00 96.50 90 SER A C 1
ATOM 680 O O . SER A 1 90 ? 2.773 -2.087 -8.082 1.00 96.50 90 SER A O 1
ATOM 682 N N . GLU A 1 91 ? 0.634 -2.625 -7.697 1.00 92.94 91 GLU A N 1
ATOM 683 C CA . GLU A 1 91 ? 0.488 -3.570 -8.808 1.00 92.94 91 GLU A CA 1
ATOM 684 C C . GLU A 1 91 ? -0.288 -2.968 -9.982 1.00 92.94 91 GLU A C 1
ATOM 686 O O . GLU A 1 91 ? 0.292 -2.798 -11.053 1.00 92.94 91 GLU A O 1
ATOM 691 N N . PHE A 1 92 ? -1.560 -2.623 -9.758 1.00 93.44 92 PHE A N 1
ATOM 692 C CA . PHE A 1 92 ? -2.492 -1.836 -10.591 1.00 93.44 92 PHE A CA 1
ATOM 693 C C . PHE A 1 92 ? -2.313 -1.869 -12.125 1.00 93.44 92 PHE A C 1
ATOM 695 O O . PHE A 1 92 ? -2.500 -0.862 -12.806 1.00 93.44 92 PHE A O 1
ATOM 702 N N . GLY A 1 93 ? -1.974 -3.029 -12.681 1.00 91.94 93 GLY A N 1
ATOM 703 C CA . GLY A 1 93 ? -1.715 -3.228 -14.103 1.00 91.94 93 GLY A CA 1
ATOM 704 C C . GLY A 1 93 ? -1.858 -4.698 -14.476 1.00 91.94 93 GLY A C 1
ATOM 705 O O . GLY A 1 93 ? -2.736 -5.390 -13.959 1.00 91.94 93 GLY A O 1
ATOM 706 N N . LEU A 1 94 ? -0.999 -5.180 -15.373 1.00 91.25 94 LEU A N 1
ATOM 707 C CA . LEU A 1 94 ? -0.985 -6.591 -15.750 1.00 91.25 94 LEU A CA 1
ATOM 708 C C . LEU A 1 94 ? -0.359 -7.463 -14.656 1.00 91.25 94 LEU A C 1
ATOM 710 O O . LEU A 1 94 ? 0.432 -6.998 -13.837 1.00 91.25 94 LEU A O 1
ATOM 714 N N . ASP A 1 95 ? -0.707 -8.747 -14.668 1.00 89.31 95 ASP A N 1
ATOM 715 C CA . ASP A 1 95 ? -0.133 -9.729 -13.756 1.00 89.31 95 ASP A CA 1
ATOM 716 C C . ASP A 1 95 ? 1.329 -10.038 -14.157 1.00 89.31 95 ASP A C 1
ATOM 718 O O . ASP A 1 95 ? 1.537 -10.606 -15.237 1.00 89.31 95 ASP A O 1
ATOM 722 N N . PRO A 1 96 ? 2.344 -9.718 -13.326 1.00 85.88 96 PRO A N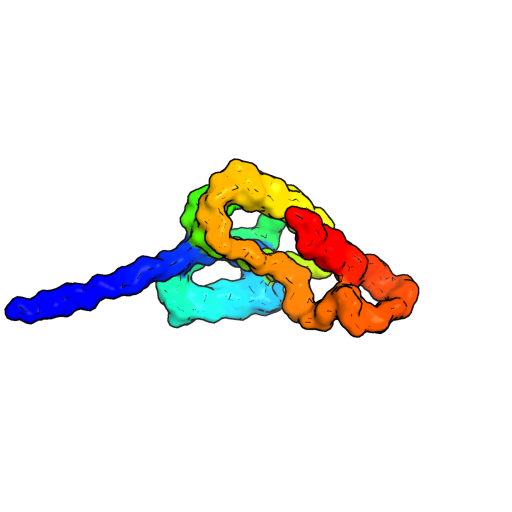 1
ATOM 723 C CA . PRO A 1 96 ? 3.749 -9.996 -13.603 1.00 85.88 96 PRO A CA 1
ATOM 724 C C . PRO A 1 96 ? 4.042 -11.484 -13.832 1.00 85.88 96 PRO A C 1
ATOM 726 O O . PRO A 1 96 ? 5.012 -11.793 -14.509 1.00 85.88 96 PRO A O 1
ATOM 729 N N . TYR A 1 97 ? 3.212 -12.409 -13.331 1.00 86.38 97 TYR A N 1
ATOM 730 C CA . TYR A 1 97 ? 3.411 -13.849 -13.551 1.00 86.38 97 TYR A CA 1
ATOM 731 C C . TYR A 1 97 ? 2.770 -14.387 -14.835 1.00 86.38 97 TYR A C 1
ATOM 733 O O . TYR A 1 97 ? 3.026 -15.528 -15.213 1.00 86.38 97 TYR A O 1
ATOM 741 N N . LYS A 1 98 ? 1.919 -13.600 -15.503 1.00 88.56 98 LYS A N 1
ATOM 742 C CA . LYS A 1 98 ? 1.219 -14.010 -16.737 1.00 88.56 98 LYS A CA 1
ATOM 743 C C . LYS A 1 98 ? 1.598 -13.168 -17.949 1.00 88.56 98 LYS A C 1
ATOM 745 O O . LYS A 1 98 ? 1.201 -13.492 -19.064 1.00 88.56 98 LYS A O 1
ATOM 750 N N . THR A 1 99 ? 2.325 -12.078 -17.735 1.00 86.44 99 THR A N 1
ATOM 751 C CA . THR A 1 99 ? 2.715 -11.153 -18.796 1.00 86.44 99 THR A CA 1
ATOM 752 C C . THR A 1 99 ? 4.016 -11.622 -19.427 1.00 86.44 99 THR A C 1
ATOM 754 O O . THR A 1 99 ? 5.015 -11.795 -18.735 1.00 86.44 99 THR A O 1
ATOM 757 N N . GLN A 1 100 ? 4.016 -11.797 -20.747 1.00 83.25 100 GLN A N 1
ATOM 758 C CA . GLN A 1 100 ? 5.251 -11.984 -21.496 1.00 83.25 100 GLN A CA 1
ATOM 759 C C . GLN A 1 100 ? 5.893 -10.615 -21.718 1.00 83.25 100 GLN A C 1
ATOM 761 O O . GLN A 1 100 ? 5.288 -9.729 -22.323 1.00 83.25 100 GLN A O 1
ATOM 766 N N . VAL A 1 101 ? 7.102 -10.437 -21.198 1.00 84.94 101 VAL A N 1
ATOM 767 C CA . VAL A 1 101 ? 7.844 -9.177 -21.262 1.00 84.94 101 VAL A CA 1
ATOM 768 C C . VAL A 1 101 ? 9.074 -9.355 -22.139 1.00 84.94 101 VAL A C 1
ATOM 770 O O . VAL A 1 101 ? 9.717 -10.402 -22.114 1.00 84.94 101 VAL A O 1
ATOM 773 N N . SER A 1 102 ? 9.374 -8.348 -22.954 1.00 85.44 102 SER A N 1
ATOM 774 C CA . SER A 1 102 ? 10.662 -8.252 -23.645 1.00 85.44 102 SER A CA 1
ATOM 775 C C . SER A 1 102 ? 11.729 -7.708 -22.699 1.00 85.44 102 SER A C 1
ATOM 777 O O . SER A 1 102 ? 11.387 -7.001 -21.754 1.00 85.44 102 SER A O 1
ATOM 779 N N . ASP A 1 103 ? 13.003 -7.857 -23.052 1.00 82.00 103 ASP A N 1
ATOM 780 C CA . ASP A 1 103 ? 14.135 -7.302 -22.287 1.00 82.00 103 ASP A CA 1
ATOM 781 C C . ASP A 1 103 ? 14.128 -5.759 -22.162 1.00 82.00 103 ASP A C 1
ATOM 783 O O . ASP A 1 103 ? 14.884 -5.178 -21.386 1.00 82.00 103 ASP A O 1
ATOM 787 N N . LEU A 1 104 ? 13.256 -5.071 -22.909 1.00 86.75 104 LEU A N 1
ATOM 788 C CA . LEU A 1 104 ? 13.035 -3.622 -22.832 1.00 86.75 104 LEU A CA 1
ATOM 789 C C . LEU A 1 104 ? 12.119 -3.192 -21.671 1.00 86.75 104 LEU A C 1
ATOM 791 O O . LEU A 1 104 ? 11.818 -2.008 -21.538 1.00 86.75 104 LEU A O 1
ATOM 795 N N . ASP A 1 105 ? 11.640 -4.122 -20.841 1.00 85.25 105 ASP A N 1
ATOM 796 C CA . ASP A 1 105 ? 10.748 -3.801 -19.721 1.00 85.25 105 ASP A CA 1
ATOM 797 C C . ASP A 1 105 ? 11.466 -3.140 -18.531 1.00 85.25 105 ASP A C 1
ATOM 799 O O . ASP A 1 105 ? 10.810 -2.657 -17.609 1.00 85.25 105 ASP A O 1
ATOM 803 N N . HIS A 1 106 ? 12.803 -3.099 -18.548 1.00 85.69 106 HIS A N 1
ATOM 804 C CA . HIS A 1 106 ? 13.642 -2.512 -17.503 1.00 85.69 106 HIS A CA 1
ATOM 805 C C . HIS A 1 106 ? 13.291 -2.998 -16.087 1.00 85.69 106 HIS A C 1
ATOM 807 O O . HIS A 1 106 ? 13.236 -2.200 -15.149 1.00 85.69 106 HIS A O 1
ATOM 813 N N . ASN A 1 107 ? 13.062 -4.305 -15.921 1.00 86.88 107 ASN A N 1
ATOM 814 C CA . ASN A 1 107 ? 12.718 -4.930 -14.639 1.00 86.88 107 ASN A CA 1
ATOM 815 C C . ASN A 1 107 ? 11.395 -4.437 -14.031 1.00 86.88 107 ASN A C 1
ATOM 817 O O . ASN A 1 107 ? 11.172 -4.565 -12.820 1.00 86.88 107 ASN A O 1
ATOM 821 N N . PHE A 1 108 ? 10.506 -3.864 -14.845 1.00 88.38 108 PHE A N 1
ATOM 822 C CA . PHE A 1 108 ? 9.234 -3.324 -14.377 1.00 88.38 108 PHE A CA 1
ATOM 823 C C . PHE A 1 108 ? 8.379 -4.395 -13.691 1.00 88.38 108 PHE A C 1
ATOM 825 O O . PHE A 1 108 ? 7.849 -4.154 -12.604 1.00 88.38 108 PHE A O 1
ATOM 832 N N . TYR A 1 109 ? 8.241 -5.575 -14.305 1.00 90.31 109 TYR A N 1
ATOM 833 C CA . TYR A 1 109 ? 7.411 -6.651 -13.756 1.00 90.31 109 TYR A CA 1
ATOM 834 C C . TYR A 1 109 ? 8.177 -7.560 -12.792 1.00 90.31 109 TYR A C 1
ATOM 836 O O . TYR A 1 109 ? 7.584 -8.030 -11.821 1.00 90.31 109 TYR A O 1
ATOM 844 N N . SER A 1 110 ? 9.484 -7.757 -12.990 1.00 90.50 110 SER A N 1
ATOM 845 C CA . SER A 1 110 ? 10.309 -8.556 -12.072 1.00 90.50 110 SER A CA 1
ATOM 846 C C . SER A 1 110 ? 10.388 -7.926 -10.678 1.00 90.50 110 SER A C 1
ATOM 848 O O . SER A 1 110 ? 10.194 -8.624 -9.685 1.00 90.50 110 SER A O 1
ATOM 850 N N . SER A 1 111 ? 10.536 -6.598 -10.591 1.00 92.50 111 SER A N 1
ATOM 851 C CA . SER A 1 111 ? 10.529 -5.876 -9.308 1.00 92.50 111 SER A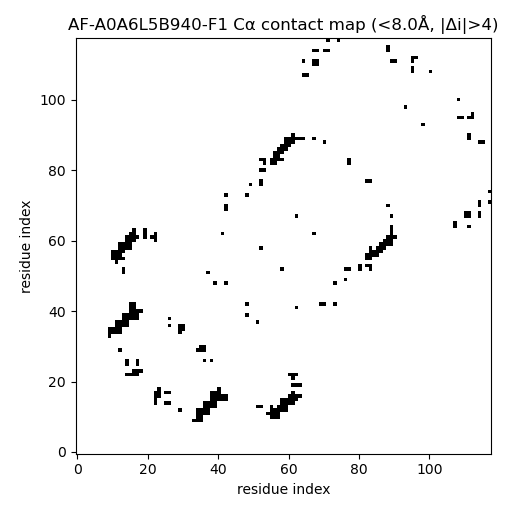 CA 1
ATOM 852 C C . SER A 1 111 ? 9.196 -6.024 -8.565 1.00 92.50 111 SER A C 1
ATOM 854 O O . SER A 1 111 ? 9.165 -6.130 -7.342 1.00 92.50 111 SER A O 1
ATOM 856 N N . LYS A 1 112 ? 8.077 -6.055 -9.297 1.00 92.94 112 LYS A N 1
ATOM 857 C CA . LYS A 1 112 ? 6.735 -6.273 -8.734 1.00 92.94 112 LYS A CA 1
ATOM 858 C C . LYS A 1 112 ? 6.536 -7.715 -8.262 1.00 92.94 112 LYS A C 1
ATOM 860 O O . LYS A 1 112 ? 6.066 -7.940 -7.149 1.00 92.94 112 LYS A O 1
ATOM 865 N N . ALA A 1 113 ? 6.960 -8.690 -9.069 1.00 92.12 113 ALA A N 1
ATOM 866 C CA . ALA A 1 113 ? 6.946 -10.103 -8.694 1.00 92.12 113 ALA A CA 1
ATOM 867 C C . ALA A 1 113 ? 7.741 -10.363 -7.407 1.00 92.12 113 ALA A C 1
ATOM 869 O O . ALA A 1 113 ? 7.266 -11.106 -6.551 1.00 92.12 113 ALA A O 1
ATOM 870 N N . GLU A 1 114 ? 8.896 -9.711 -7.240 1.00 94.31 114 GLU A N 1
ATOM 871 C CA . GLU A 1 114 ? 9.701 -9.812 -6.021 1.00 94.31 114 GLU A CA 1
ATOM 872 C C . GLU A 1 114 ? 8.916 -9.357 -4.784 1.00 94.31 114 GLU A C 1
ATOM 874 O O . GLU A 1 114 ? 8.853 -10.088 -3.799 1.00 94.31 114 GLU A O 1
ATOM 879 N N . ILE A 1 115 ? 8.240 -8.203 -4.843 1.00 95.06 115 ILE A N 1
ATOM 880 C CA . ILE A 1 115 ? 7.425 -7.707 -3.722 1.00 95.06 115 ILE A CA 1
ATOM 881 C C . ILE A 1 115 ? 6.303 -8.681 -3.346 1.00 95.06 115 ILE A C 1
ATOM 883 O O . ILE A 1 115 ? 5.996 -8.818 -2.167 1.00 95.06 115 ILE A O 1
ATOM 887 N N . ARG A 1 116 ? 5.715 -9.400 -4.309 1.00 92.44 116 ARG A N 1
ATOM 888 C CA . ARG A 1 116 ? 4.668 -10.402 -4.027 1.00 92.44 116 ARG A CA 1
ATOM 889 C C . ARG A 1 116 ? 5.164 -11.616 -3.241 1.00 92.44 116 ARG A C 1
ATOM 891 O O . ARG A 1 116 ? 4.338 -12.332 -2.683 1.00 92.44 116 ARG A O 1
ATOM 898 N N . GLN A 1 117 ? 6.465 -11.897 -3.269 1.00 91.56 117 GLN A N 1
ATOM 899 C CA . GLN A 1 117 ? 7.063 -13.061 -2.604 1.00 91.56 117 GLN A CA 1
ATOM 900 C C . GLN A 1 117 ? 7.524 -12.755 -1.176 1.00 91.56 117 GLN A C 1
ATOM 902 O O . GLN A 1 117 ? 7.928 -13.672 -0.461 1.00 91.56 117 GLN A O 1
ATOM 907 N N . LEU A 1 118 ? 7.471 -11.482 -0.771 1.00 89.94 118 LEU A N 1
ATOM 908 C CA . LEU A 1 118 ? 7.789 -11.030 0.578 1.00 89.94 118 LEU A CA 1
ATOM 909 C C . LEU A 1 118 ? 6.537 -11.115 1.444 1.00 89.94 118 LEU A C 1
ATOM 911 O O . LEU A 1 118 ? 6.576 -11.925 2.392 1.00 89.94 118 LEU A O 1
#

Foldseek 3Di:
DDPPPPPDDAWEEEQELCVDPVNVVVQVVCVVVVHNYHYHNHLPPVVVLLVSLLVGQEYEYQDDLVCLLSCVSVVVSNVVNVNHNYYHGNDPDDQLVPDDDDPVCVCSSVSNVVSVVD

Secondary structure (DSSP, 8-state):
---------PPPEEEESTTSHHHHHHHHHHHHTT--EEEES-S--HHHHHHHHHT-SEEEE---GGGTTTHHHHHHHHHHH---SEEE-S--SS-TTT----GGGTTHHHHHHHHHT-

InterPro domains:
  IPR008030 NmrA-like domain [PF05368] (41-117)
  IPR036291 NAD(P)-binding domain superfamily [SSF51735] (8-116)
  IPR050608 NmrA-type oxidoreductase, Isoflavone reductase subfamily [PTHR43349] (41-117)

Solvent-accessible surface area (backbone atoms only — not comparable to full-atom values): 7008 Å² total; per-residue (Å²): 134,83,80,77,76,80,73,76,84,65,58,27,34,34,34,31,13,31,80,36,81,63,16,37,52,52,49,52,51,40,48,76,69,67,26,57,72,47,76,33,70,60,81,83,52,54,68,62,47,54,57,52,53,74,72,23,33,32,42,37,36,38,50,57,71,92,49,38,64,65,46,55,61,53,53,52,52,49,64,75,67,64,63,53,78,43,78,43,72,60,63,100,69,79,57,53,90,76,56,89,75,62,94,84,52,76,57,53,46,59,40,46,50,54,59,74,73,108

Nearest PDB structures (foldseek):
  1qyc-assembly1_B  TM=9.447E-01  e=2.392E-09  Pinus taeda
  2qys-assembly2_B  TM=9.200E-01  e=1.146E-08  Ocimum basilicum
  3c3x-assembly2_B  TM=9.282E-01  e=1.892E-08  Ocimum basilicum
  2r2g-assembly1_A  TM=9.202E-01  e=8.510E-08  Ocimum basilicum
  3c1o-assembly1_A  TM=9.165E-01  e=1.027E-07  Clarkia breweri

Organism: Apium graveolens (NCBI:txid4045)

Radius of gyration: 16.22 Å; Cα contacts (8 Å, |Δi|>4): 166; chains: 1; bounding box: 51×27×45 Å

pLDDT: mean 91.23, std 10.79, range [41.59, 98.44]

Sequence (118 aa):
MEKMEEKEKKSRVLIIGATGNLGFELAKASLQSSNPTFALGSLQDEESLVEAVKLVDVVICAVSSKQALDQKLLVQVIKNLGSVKRFIPSEFGLDPYKTQVSDLDHNFYSSKAEIRQL